Protein AF-A0A845ZPN3-F1 (afdb_monomer)

Solvent-accessible surface area (backbone atoms only — not comparable to full-atom values): 3534 Å² total; per-residue (Å²): 129,92,84,70,95,74,77,62,79,89,46,66,71,51,54,43,34,74,61,34,68,69,79,90,64,40,78,84,77,54,88,80,65,30,44,68,47,26,50,51,54,51,55,57,52,66,73,58,63,81,76,89,122

Mean predicted aligned error: 8.65 Å

Foldseek 3Di:
DDPDPDDDPVCVVVLLDFQDDDDPPCVVPPDDRSHPNVVVVVVVVVVPPPPPD

Radius of gyration: 14.18 Å; Cα contacts (8 Å, |Δi|>4): 31; chains: 1; bounding box: 44×29×26 Å

Sequence (53 aa):
ADTGRGIEPSQLDAIFESFYQEEDSLRRTVGGTGLGLAICQQSTRFGMIPMEW

Structure (mmCIF, N/CA/C/O backbone):
data_AF-A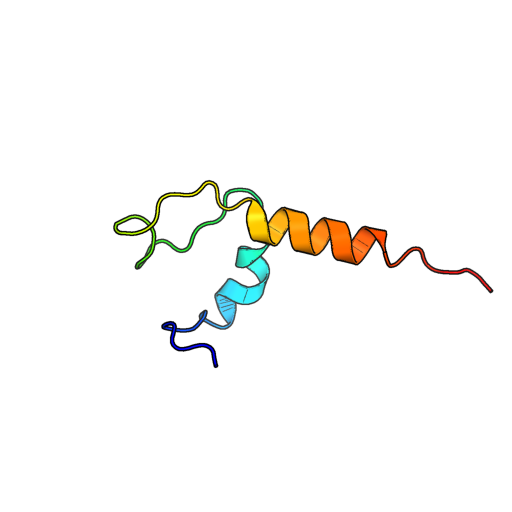0A845ZPN3-F1
#
_entry.id   AF-A0A845ZPN3-F1
#
loop_
_atom_site.group_PDB
_atom_site.id
_atom_site.type_symbol
_atom_site.label_atom_id
_atom_site.label_alt_id
_atom_site.label_comp_id
_atom_site.label_asym_id
_atom_site.label_entity_id
_atom_site.label_seq_id
_atom_site.pdbx_PDB_ins_code
_atom_site.Cartn_x
_atom_site.Cartn_y
_atom_site.Cartn_z
_atom_site.occupancy
_atom_site.B_iso_or_equiv
_atom_site.auth_seq_id
_ato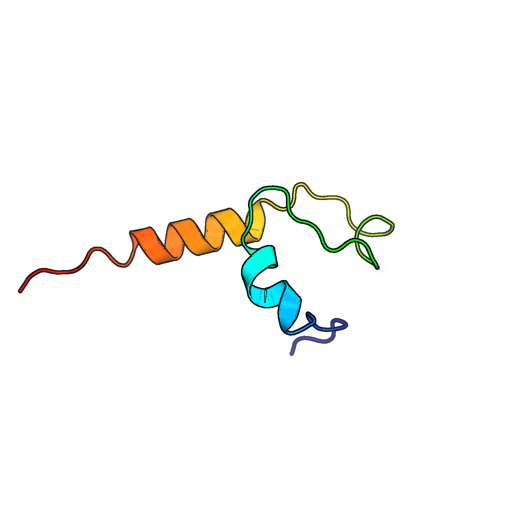m_site.auth_comp_id
_atom_site.auth_asym_id
_atom_site.auth_atom_id
_atom_site.pdbx_PDB_model_num
ATOM 1 N N . ALA A 1 1 ? 3.688 2.748 -19.915 1.00 61.72 1 ALA A N 1
ATOM 2 C CA . ALA A 1 1 ? 3.122 1.388 -19.950 1.00 61.72 1 ALA A CA 1
ATOM 3 C C . ALA A 1 1 ? 3.742 0.615 -18.801 1.00 61.72 1 ALA A C 1
ATOM 5 O O . ALA A 1 1 ? 4.934 0.797 -18.581 1.00 61.72 1 ALA A O 1
ATOM 6 N N . ASP A 1 2 ? 2.951 -0.149 -18.050 1.00 76.38 2 ASP A N 1
ATOM 7 C CA . ASP A 1 2 ? 3.498 -1.057 -17.039 1.00 76.38 2 ASP A CA 1
ATOM 8 C C . ASP A 1 2 ? 4.273 -2.174 -17.752 1.00 76.38 2 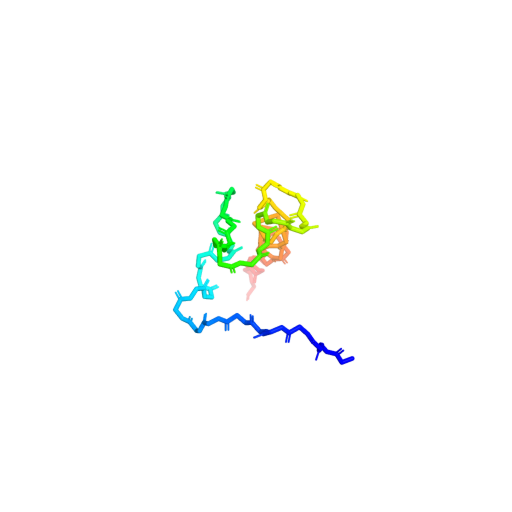ASP A C 1
ATOM 10 O O . ASP A 1 2 ? 3.782 -2.762 -18.716 1.00 76.38 2 ASP A O 1
ATOM 14 N N . THR A 1 3 ? 5.514 -2.393 -17.335 1.00 84.69 3 THR A N 1
ATOM 15 C CA . THR A 1 3 ? 6.405 -3.444 -17.849 1.00 84.69 3 THR A CA 1
ATOM 16 C C . THR A 1 3 ? 6.785 -4.434 -16.748 1.00 84.69 3 THR A C 1
ATOM 18 O O . THR A 1 3 ? 7.693 -5.242 -16.935 1.00 84.69 3 THR A O 1
ATOM 21 N N . GLY A 1 4 ? 6.152 -4.331 -15.576 1.00 75.06 4 GLY A N 1
ATOM 22 C CA . GLY A 1 4 ? 6.337 -5.251 -14.466 1.00 75.06 4 GLY A CA 1
ATOM 23 C C . GLY A 1 4 ? 5.696 -6.611 -14.733 1.00 75.06 4 GLY A C 1
ATOM 24 O O . GLY A 1 4 ? 4.925 -6.799 -15.670 1.00 75.06 4 GLY A O 1
ATOM 25 N N . ARG A 1 5 ? 5.995 -7.581 -13.866 1.00 79.00 5 ARG A N 1
ATOM 26 C CA . ARG A 1 5 ? 5.491 -8.962 -13.973 1.00 79.00 5 ARG A CA 1
ATOM 27 C C . ARG A 1 5 ? 3.973 -9.113 -13.747 1.00 79.00 5 ARG A C 1
ATOM 29 O O . ARG A 1 5 ? 3.466 -10.227 -13.814 1.00 79.00 5 ARG A O 1
ATOM 36 N N . GLY A 1 6 ? 3.265 -8.017 -13.468 1.00 80.88 6 GLY A N 1
ATOM 37 C CA . GLY A 1 6 ? 1.856 -8.018 -13.082 1.00 80.88 6 GLY A CA 1
ATOM 38 C C . GLY A 1 6 ? 1.615 -8.540 -11.662 1.00 80.88 6 GLY A C 1
ATOM 39 O O . GLY A 1 6 ? 2.548 -8.864 -10.924 1.00 80.88 6 GLY A O 1
ATOM 40 N N . ILE A 1 7 ? 0.340 -8.588 -11.279 1.00 83.94 7 ILE A N 1
ATOM 41 C CA . ILE A 1 7 ? -0.139 -9.117 -9.998 1.00 83.94 7 ILE A CA 1
ATOM 42 C C . ILE A 1 7 ? -1.102 -10.256 -10.322 1.00 83.94 7 ILE A C 1
ATOM 44 O O . ILE A 1 7 ? -1.954 -10.120 -11.202 1.00 83.94 7 ILE A O 1
ATOM 48 N N . GLU A 1 8 ? -0.938 -11.387 -9.644 1.00 86.88 8 GLU A N 1
ATOM 49 C CA . GLU A 1 8 ? -1.826 -12.531 -9.816 1.00 86.88 8 GLU A CA 1
ATOM 50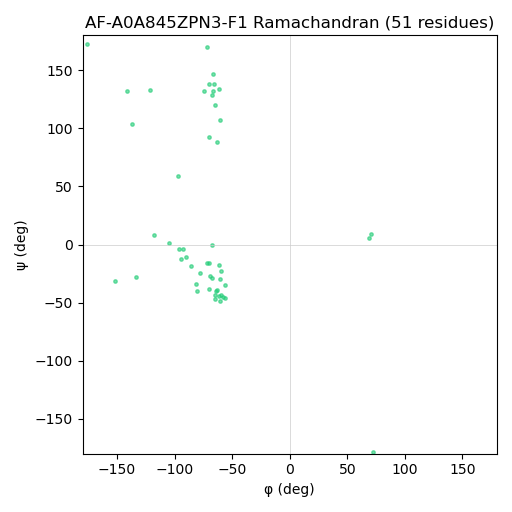 C C . GLU A 1 8 ? -3.244 -12.169 -9.311 1.00 86.88 8 GLU A C 1
ATOM 52 O O . GLU A 1 8 ? -3.366 -11.485 -8.291 1.00 86.88 8 GLU A O 1
ATOM 57 N N . PRO A 1 9 ? -4.327 -12.559 -10.018 1.00 86.88 9 PRO A N 1
ATOM 58 C CA . PRO A 1 9 ? -5.679 -12.105 -9.693 1.00 86.88 9 PRO A CA 1
ATOM 59 C C . PRO A 1 9 ? -6.129 -12.384 -8.256 1.00 86.88 9 PRO A C 1
ATOM 61 O O . PRO A 1 9 ? -6.831 -11.555 -7.682 1.00 86.88 9 PRO A O 1
ATOM 64 N N . SER A 1 10 ? -5.719 -13.505 -7.653 1.00 87.50 10 SER A N 1
ATOM 65 C CA . SER A 1 10 ? -6.076 -13.828 -6.265 1.00 87.50 10 SER A CA 1
ATOM 66 C C . SER A 1 10 ? -5.390 -12.930 -5.229 1.00 87.50 10 SER A C 1
ATOM 68 O O . SER A 1 10 ? -5.829 -12.859 -4.084 1.00 87.50 10 SER A O 1
ATOM 70 N N . GLN A 1 11 ? -4.341 -12.200 -5.618 1.00 85.50 11 GLN A N 1
ATOM 71 C CA . GLN A 1 11 ? -3.626 -11.265 -4.747 1.00 85.50 11 GLN A CA 1
ATOM 72 C C . GLN A 1 11 ? -4.220 -9.846 -4.794 1.00 85.50 11 GLN A C 1
ATOM 74 O O . GLN A 1 11 ? -3.840 -9.014 -3.973 1.00 85.50 11 GLN A O 1
ATOM 79 N N . LEU A 1 12 ? -5.136 -9.544 -5.726 1.00 86.69 12 LEU A N 1
ATOM 80 C CA . LEU A 1 12 ? -5.651 -8.184 -5.959 1.00 86.69 12 LEU A CA 1
ATOM 81 C C . LEU A 1 12 ? -6.351 -7.561 -4.747 1.00 86.69 12 LEU A C 1
ATOM 83 O O . LEU A 1 12 ? -6.312 -6.343 -4.595 1.00 86.69 12 LEU A O 1
ATOM 87 N N . ASP A 1 13 ? -6.963 -8.371 -3.887 1.00 87.31 13 ASP A N 1
ATOM 88 C CA . ASP A 1 13 ? -7.563 -7.874 -2.647 1.00 87.31 13 ASP A CA 1
ATOM 89 C C . ASP A 1 13 ? -6.497 -7.673 -1.560 1.00 87.31 13 ASP A C 1
ATOM 91 O O . ASP A 1 13 ? -6.483 -6.653 -0.866 1.00 87.31 13 ASP A O 1
ATOM 95 N N . ALA A 1 14 ? -5.545 -8.604 -1.471 1.00 87.69 14 ALA A N 1
ATOM 96 C CA . ALA A 1 14 ? -4.500 -8.611 -0.454 1.00 87.69 14 ALA A CA 1
ATOM 97 C C . ALA A 1 14 ? -3.473 -7.477 -0.630 1.00 87.69 14 ALA A C 1
ATOM 99 O O . ALA A 1 14 ? -2.924 -6.994 0.355 1.00 87.69 14 ALA A O 1
ATOM 100 N N . ILE A 1 15 ? -3.241 -6.976 -1.854 1.00 88.25 15 ILE A N 1
ATOM 101 C CA . ILE A 1 15 ? -2.261 -5.895 -2.102 1.00 88.25 15 ILE A CA 1
ATOM 102 C C . ILE A 1 15 ? -2.577 -4.581 -1.373 1.00 88.25 15 ILE A C 1
ATOM 104 O O . ILE A 1 15 ? -1.708 -3.716 -1.267 1.00 88.25 15 ILE A O 1
ATOM 108 N N . PHE A 1 16 ? -3.814 -4.409 -0.905 1.00 89.44 16 PHE A N 1
ATOM 109 C CA . PHE A 1 16 ? -4.246 -3.242 -0.139 1.00 89.44 16 PHE A CA 1
ATOM 110 C C . PHE A 1 16 ? -4.209 -3.465 1.375 1.00 89.44 16 PHE A C 1
ATOM 112 O O . PHE A 1 16 ? -4.475 -2.528 2.131 1.00 89.44 16 PHE A O 1
ATOM 119 N N . GLU A 1 17 ? -3.883 -4.673 1.834 1.00 88.06 17 GLU A N 1
ATOM 120 C CA . GLU A 1 17 ? -3.703 -4.951 3.252 1.00 88.06 17 GLU A CA 1
ATOM 121 C C . GLU A 1 17 ? -2.437 -4.269 3.782 1.00 88.06 17 GLU A C 1
ATOM 123 O O . GLU A 1 17 ? -1.371 -4.257 3.160 1.00 88.06 17 GLU A O 1
ATOM 128 N N . SER A 1 18 ? -2.541 -3.691 4.976 1.00 86.00 18 SER A N 1
ATOM 129 C CA . SER A 1 18 ? -1.393 -3.083 5.643 1.00 86.00 18 SER A CA 1
ATOM 130 C C . SER A 1 18 ? -0.312 -4.126 5.904 1.00 86.00 18 SER A C 1
ATOM 132 O O . SER A 1 18 ? -0.590 -5.194 6.443 1.00 86.00 18 SER A O 1
ATOM 134 N N . PHE A 1 19 ? 0.935 -3.776 5.594 1.00 84.94 19 PHE A N 1
ATOM 135 C CA . PHE A 1 19 ? 2.102 -4.653 5.745 1.00 84.94 19 PHE A CA 1
ATOM 136 C C . PHE A 1 19 ? 2.160 -5.848 4.796 1.00 84.94 19 PHE A C 1
ATOM 138 O O . PHE A 1 19 ? 3.099 -6.641 4.879 1.00 84.94 19 PHE A O 1
ATOM 145 N N . TYR A 1 20 ? 1.227 -5.944 3.851 1.00 85.06 20 TYR A N 1
ATOM 146 C CA . TYR A 1 20 ? 1.268 -6.980 2.842 1.00 85.06 20 TYR A CA 1
ATOM 147 C C . TYR A 1 20 ? 2.343 -6.686 1.788 1.00 85.06 20 TYR A C 1
ATOM 149 O O . TYR A 1 20 ? 2.465 -5.580 1.252 1.00 85.06 20 TYR A O 1
ATOM 157 N N . GLN A 1 21 ? 3.142 -7.708 1.493 1.00 78.12 21 GLN A N 1
ATOM 158 C CA . GLN A 1 21 ? 4.111 -7.723 0.408 1.00 78.12 21 GLN A CA 1
ATOM 159 C C . GLN A 1 21 ? 4.099 -9.101 -0.228 1.00 78.12 21 GLN A C 1
ATOM 161 O O . GLN A 1 21 ? 4.186 -10.108 0.472 1.00 78.12 21 GLN A O 1
ATOM 166 N N . GLU A 1 22 ? 4.034 -9.143 -1.553 1.00 73.06 22 GLU A N 1
ATOM 167 C CA . GLU A 1 22 ? 4.105 -10.404 -2.272 1.00 73.06 22 GLU A CA 1
ATOM 168 C C . GLU A 1 22 ? 5.504 -11.034 -2.111 1.00 73.06 22 GLU A C 1
ATOM 170 O O . GLU A 1 22 ? 6.538 -10.356 -2.187 1.00 73.06 22 GLU A O 1
ATOM 175 N N . GLU A 1 23 ? 5.525 -12.329 -1.782 1.00 68.12 23 GLU A N 1
ATOM 176 C CA . GLU A 1 23 ? 6.718 -13.008 -1.269 1.00 68.12 23 GLU A CA 1
ATOM 177 C C . GLU A 1 23 ? 7.742 -13.368 -2.362 1.00 68.12 23 GLU A C 1
ATOM 179 O O . GLU A 1 23 ? 8.938 -13.474 -2.081 1.00 68.12 23 GLU A O 1
ATOM 184 N N . ASP A 1 24 ? 7.295 -13.511 -3.610 1.00 59.53 24 ASP A N 1
ATOM 185 C CA . ASP A 1 24 ? 7.961 -14.317 -4.637 1.00 59.53 24 ASP A CA 1
ATOM 186 C C . ASP A 1 24 ? 8.947 -13.519 -5.514 1.00 59.53 24 ASP A C 1
ATOM 188 O O . ASP A 1 24 ? 9.660 -14.069 -6.351 1.00 59.53 24 ASP A O 1
ATOM 192 N N . SER A 1 25 ? 9.051 -12.198 -5.322 1.00 51.53 25 SER A N 1
ATOM 193 C CA . SER A 1 25 ? 10.029 -11.380 -6.068 1.00 51.53 25 SER A CA 1
ATOM 194 C C . SER A 1 25 ? 10.526 -10.118 -5.365 1.00 51.53 25 SER A C 1
ATOM 196 O O . SER A 1 25 ? 11.681 -9.733 -5.560 1.00 51.53 25 SER A O 1
ATOM 198 N N . LEU A 1 26 ? 9.710 -9.466 -4.529 1.00 54.81 26 LEU A N 1
ATOM 199 C CA . LEU A 1 26 ? 10.056 -8.138 -4.012 1.00 54.81 26 LEU A CA 1
ATOM 200 C C . LEU A 1 26 ? 11.020 -8.160 -2.820 1.00 54.81 26 LEU A C 1
ATOM 202 O O . LEU A 1 26 ? 11.888 -7.288 -2.733 1.00 54.81 26 LEU A O 1
ATOM 206 N N . ARG A 1 27 ? 10.941 -9.173 -1.939 1.00 51.91 27 ARG A N 1
ATOM 207 C CA . ARG A 1 27 ? 11.765 -9.235 -0.710 1.00 51.91 27 ARG A CA 1
ATOM 208 C C . ARG A 1 27 ? 13.273 -9.236 -0.988 1.00 51.91 27 ARG A C 1
ATOM 210 O O . ARG A 1 27 ? 14.045 -8.857 -0.112 1.00 51.91 27 ARG A O 1
ATOM 217 N N . ARG A 1 28 ? 13.707 -9.649 -2.188 1.00 54.16 28 ARG A N 1
ATOM 218 C CA . ARG A 1 28 ? 15.129 -9.721 -2.569 1.00 54.16 28 ARG A CA 1
ATOM 219 C C . ARG A 1 28 ? 15.671 -8.491 -3.303 1.00 54.16 28 ARG A C 1
ATOM 221 O O . ARG A 1 28 ? 16.888 -8.392 -3.431 1.00 54.16 28 ARG A O 1
ATOM 228 N N . THR A 1 29 ? 14.832 -7.564 -3.773 1.00 56.12 29 THR A N 1
ATOM 229 C CA . THR A 1 29 ? 15.300 -6.475 -4.659 1.00 56.12 29 THR A CA 1
ATOM 230 C C . THR A 1 29 ? 14.784 -5.090 -4.274 1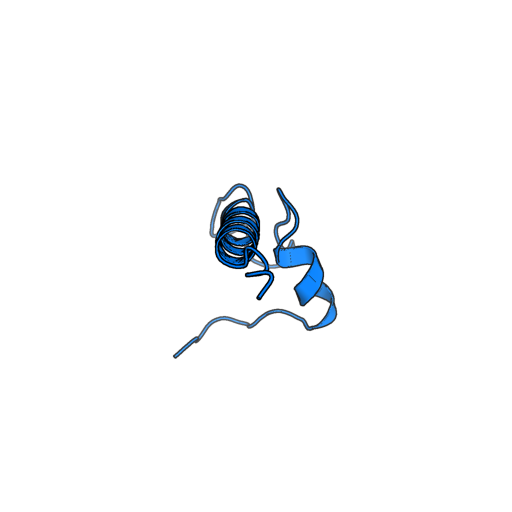.00 56.12 29 THR A C 1
ATOM 232 O O . THR A 1 29 ? 15.490 -4.111 -4.507 1.00 56.12 29 THR A O 1
ATOM 235 N N . VAL A 1 30 ? 13.609 -4.973 -3.644 1.00 61.09 30 VAL A N 1
ATOM 236 C CA . VAL A 1 30 ? 13.026 -3.675 -3.267 1.00 61.09 30 VAL A CA 1
ATOM 237 C C . VAL A 1 30 ? 12.445 -3.775 -1.857 1.00 61.09 30 VAL A C 1
ATOM 239 O O . VAL A 1 30 ? 11.388 -4.362 -1.641 1.00 61.09 30 VAL A O 1
ATOM 242 N N . 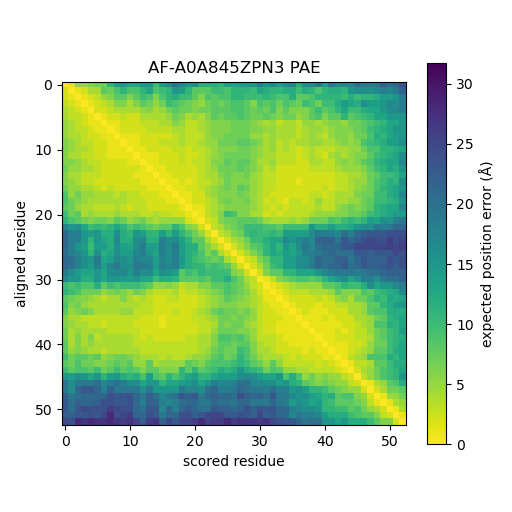GLY A 1 31 ? 13.156 -3.220 -0.874 1.00 65.94 31 GLY A N 1
ATOM 243 C CA . GLY A 1 31 ? 12.653 -3.103 0.496 1.00 65.94 31 GLY A CA 1
ATOM 244 C C . GLY A 1 31 ? 11.464 -2.139 0.586 1.00 65.94 31 GLY A C 1
ATOM 245 O O . GLY A 1 31 ? 11.400 -1.146 -0.136 1.00 65.94 31 GLY A O 1
ATOM 246 N N . GLY A 1 32 ? 10.524 -2.415 1.490 1.00 74.56 32 GLY A N 1
ATOM 247 C CA . GLY A 1 32 ? 9.356 -1.571 1.751 1.00 74.56 32 GLY A CA 1
ATOM 248 C C . GLY A 1 32 ? 8.522 -2.124 2.906 1.00 74.56 32 GLY A C 1
ATOM 249 O O . GLY A 1 32 ? 8.798 -3.217 3.388 1.00 74.56 32 GLY A O 1
ATOM 250 N N . THR A 1 33 ? 7.508 -1.385 3.351 1.00 81.56 33 THR A N 1
ATOM 251 C CA . THR A 1 33 ? 6.630 -1.791 4.466 1.00 81.56 33 THR A CA 1
ATOM 252 C C . THR A 1 33 ? 5.249 -2.255 4.016 1.00 81.56 33 THR A C 1
ATOM 254 O O . THR A 1 33 ? 4.420 -2.522 4.869 1.00 81.56 33 THR A O 1
ATOM 257 N N . GLY A 1 34 ? 4.952 -2.285 2.713 1.00 83.19 34 GLY A N 1
ATOM 258 C CA . GLY A 1 34 ? 3.619 -2.656 2.209 1.00 83.19 34 GLY A CA 1
ATOM 259 C C . GLY A 1 34 ? 2.511 -1.629 2.486 1.00 83.19 34 GLY A C 1
ATOM 260 O O . GLY A 1 34 ? 1.344 -1.908 2.259 1.00 83.19 34 GLY A O 1
ATOM 261 N N . LEU A 1 35 ? 2.836 -0.425 2.970 1.00 87.81 35 LEU A N 1
ATOM 262 C CA . LEU A 1 35 ? 1.818 0.558 3.377 1.00 87.81 35 LEU A CA 1
ATOM 263 C C . LEU A 1 35 ? 1.295 1.450 2.239 1.00 87.81 35 LEU A C 1
ATOM 265 O O . LEU A 1 35 ? 0.238 2.056 2.378 1.00 87.81 35 LEU A O 1
ATOM 269 N N . GLY A 1 36 ? 2.016 1.560 1.120 1.00 88.69 36 GLY A N 1
ATOM 270 C CA . GLY A 1 36 ? 1.698 2.536 0.068 1.00 88.69 36 GLY A CA 1
ATOM 271 C C . GLY A 1 36 ? 0.312 2.341 -0.556 1.00 88.69 36 GLY A C 1
ATOM 272 O O . GLY A 1 36 ? -0.464 3.290 -0.649 1.00 88.69 36 GLY A O 1
ATOM 273 N N . LEU A 1 37 ? -0.023 1.106 -0.939 1.00 88.38 37 LEU A N 1
ATOM 274 C CA . LEU A 1 37 ? -1.325 0.778 -1.528 1.00 88.38 37 LEU A CA 1
ATOM 275 C C . LEU A 1 37 ? -2.462 0.873 -0.503 1.00 88.38 37 LEU A C 1
ATOM 277 O O . LEU A 1 37 ? -3.526 1.399 -0.834 1.00 88.38 37 LEU A O 1
ATOM 281 N N . ALA A 1 38 ? -2.215 0.459 0.744 1.00 87.69 38 ALA A N 1
ATOM 282 C CA . ALA A 1 38 ? -3.168 0.598 1.844 1.00 87.69 38 ALA A CA 1
ATOM 283 C C . ALA A 1 38 ? -3.566 2.070 2.073 1.00 87.69 38 ALA A C 1
ATOM 285 O O . ALA A 1 38 ? -4.751 2.397 2.162 1.00 87.69 38 ALA A O 1
ATOM 286 N N . ILE A 1 39 ? -2.586 2.982 2.073 1.00 87.25 39 ILE A N 1
ATOM 287 C CA . ILE A 1 39 ? -2.832 4.427 2.196 1.00 87.25 39 ILE A CA 1
ATOM 288 C C . ILE A 1 39 ? -3.610 4.950 0.986 1.00 87.25 39 ILE A C 1
ATOM 290 O O . ILE A 1 39 ? -4.606 5.647 1.170 1.00 87.25 39 ILE A O 1
ATOM 294 N N . CYS A 1 40 ? -3.209 4.596 -0.241 1.00 88.25 40 CYS A N 1
ATOM 295 C CA . CYS A 1 40 ? -3.912 5.023 -1.454 1.00 88.25 40 CYS A CA 1
ATOM 296 C C . CYS A 1 40 ? -5.394 4.624 -1.435 1.00 88.25 40 CYS A C 1
ATOM 298 O O . CYS A 1 40 ? -6.251 5.465 -1.701 1.00 88.25 40 CYS A O 1
ATOM 300 N N . GLN A 1 41 ? -5.710 3.377 -1.066 1.00 87.25 41 GLN A N 1
ATOM 301 C CA . GLN A 1 41 ? -7.098 2.918 -0.960 1.00 87.25 41 GLN A CA 1
ATOM 302 C C . GLN A 1 41 ? -7.882 3.744 0.065 1.00 87.25 41 GLN A C 1
ATOM 304 O O . GLN A 1 41 ? -9.020 4.151 -0.187 1.00 87.25 41 GLN A O 1
ATOM 309 N N . GLN A 1 42 ? -7.267 4.018 1.215 1.00 86.19 42 GLN A N 1
ATOM 310 C CA . GLN A 1 42 ? -7.890 4.797 2.272 1.00 86.19 42 GLN A CA 1
ATOM 311 C C . GLN A 1 42 ? -8.140 6.245 1.823 1.00 86.19 42 GLN A C 1
ATOM 313 O O . GLN A 1 42 ? -9.243 6.757 2.008 1.00 86.19 42 GLN A O 1
ATOM 318 N N . SER A 1 43 ? -7.178 6.881 1.149 1.00 83.00 43 SER A N 1
ATOM 319 C CA . SER A 1 43 ? -7.327 8.229 0.588 1.00 83.00 43 SER A CA 1
ATOM 320 C C . SER A 1 43 ? -8.431 8.315 -0.470 1.00 83.00 43 SER A C 1
ATOM 322 O O . SER A 1 43 ? -9.243 9.238 -0.422 1.00 83.00 43 SER A O 1
ATOM 324 N N . THR A 1 44 ? -8.520 7.349 -1.391 1.00 84.06 44 THR A N 1
ATOM 325 C CA . THR A 1 44 ? -9.603 7.313 -2.390 1.00 84.06 44 THR A CA 1
ATOM 326 C C . THR A 1 44 ? -10.969 7.129 -1.730 1.00 84.06 44 THR A C 1
ATOM 328 O O . THR A 1 44 ? -11.924 7.808 -2.101 1.00 84.06 44 THR A O 1
ATOM 331 N N . ARG A 1 45 ? -11.062 6.276 -0.702 1.00 79.19 45 ARG A N 1
ATOM 332 C CA . ARG A 1 45 ? -12.297 6.075 0.070 1.00 79.19 45 ARG A CA 1
ATOM 333 C C . ARG A 1 45 ? -12.735 7.342 0.809 1.00 79.19 45 ARG A C 1
ATOM 335 O O . ARG A 1 45 ? -13.924 7.633 0.831 1.00 79.19 45 ARG A O 1
ATOM 342 N N . PHE A 1 46 ? -11.806 8.110 1.378 1.00 71.56 46 PHE A N 1
ATOM 343 C CA . PHE A 1 46 ? -12.124 9.374 2.055 1.00 71.56 46 PHE A CA 1
ATOM 344 C C . PHE A 1 46 ? -12.615 10.473 1.100 1.00 71.56 46 PHE A C 1
ATOM 346 O O . PHE A 1 46 ? -13.418 11.307 1.507 1.00 71.56 46 PHE A O 1
ATOM 353 N N . GLY A 1 47 ? -12.185 10.466 -0.166 1.00 64.69 47 GLY A N 1
ATOM 354 C CA . GLY A 1 47 ? -12.733 11.351 -1.202 1.00 64.69 47 GLY A CA 1
ATOM 355 C C . GLY A 1 47 ? -14.155 10.981 -1.647 1.0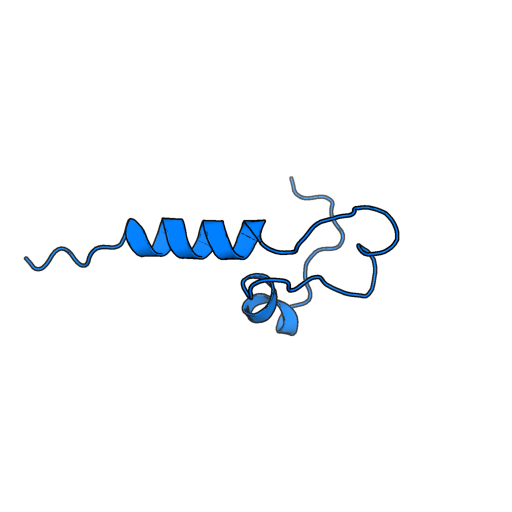0 64.69 47 GLY A C 1
ATOM 356 O O . GLY A 1 47 ? -14.840 11.800 -2.252 1.00 64.69 47 GLY A O 1
ATOM 357 N N . MET A 1 48 ? -14.613 9.770 -1.320 1.00 63.06 48 MET A N 1
ATOM 358 C CA . MET A 1 48 ? -15.977 9.292 -1.538 1.00 63.06 48 MET A CA 1
ATOM 359 C C . MET A 1 48 ? -16.802 9.447 -0.257 1.00 63.06 48 MET A C 1
ATOM 361 O O . MET A 1 48 ? -17.328 8.476 0.286 1.00 63.06 48 MET A O 1
ATOM 365 N N . ILE A 1 49 ? -16.919 10.676 0.246 1.00 68.25 49 ILE A N 1
ATOM 366 C CA . ILE A 1 49 ? -18.002 10.991 1.180 1.00 68.25 49 ILE A CA 1
ATOM 367 C C . ILE A 1 49 ? -19.291 10.841 0.360 1.00 68.25 49 ILE A C 1
ATOM 369 O O . ILE A 1 49 ? -19.400 11.505 -0.677 1.00 68.25 49 ILE A O 1
ATOM 373 N N . PRO A 1 50 ? -20.231 9.952 0.729 1.00 64.69 50 PRO A N 1
ATOM 374 C CA . PRO A 1 50 ? -21.507 9.878 0.038 1.00 64.69 50 PRO A CA 1
ATOM 375 C C . PRO A 1 50 ? -22.179 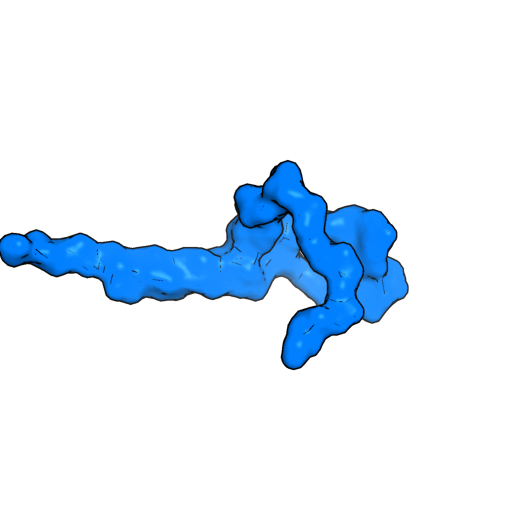11.239 0.201 1.00 64.69 50 PRO A C 1
ATOM 377 O O . PRO A 1 50 ? -22.586 11.614 1.296 1.00 64.69 50 PRO A O 1
ATOM 380 N N . MET A 1 51 ? -22.215 12.015 -0.882 1.00 67.19 51 M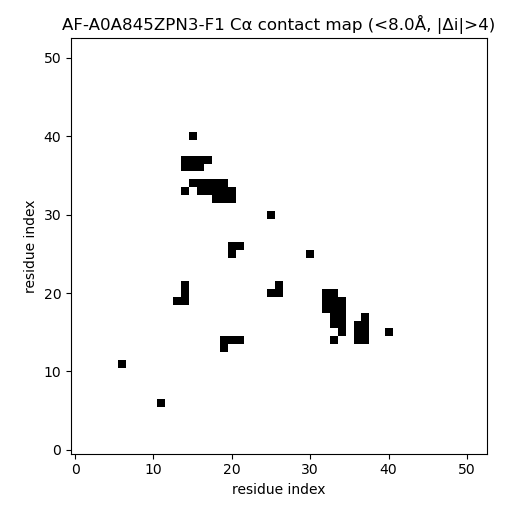ET A N 1
ATOM 381 C CA . MET A 1 51 ? -22.990 13.243 -0.937 1.00 67.19 51 MET A CA 1
ATOM 382 C C . MET A 1 51 ? -24.452 12.819 -0.949 1.00 67.19 51 MET A C 1
ATOM 384 O O . MET A 1 51 ? -25.001 12.477 -1.992 1.00 67.19 51 MET A O 1
ATOM 388 N N . GLU A 1 52 ? -25.031 12.761 0.243 1.00 69.19 52 GLU A N 1
ATOM 389 C CA . GLU A 1 52 ? -26.462 12.638 0.471 1.00 69.19 52 GLU A CA 1
ATOM 390 C C . GLU A 1 52 ? -27.174 13.878 -0.096 1.00 69.19 52 GLU A C 1
ATOM 392 O O . GLU A 1 52 ? -27.363 14.882 0.584 1.00 69.19 52 GLU A O 1
ATOM 397 N N . TRP A 1 53 ? -27.528 13.818 -1.380 1.00 60.34 53 TRP A N 1
ATOM 398 C CA . TRP A 1 53 ? -28.562 14.646 -2.000 1.00 60.34 53 TRP A CA 1
ATOM 399 C C . TRP A 1 53 ? -29.486 13.750 -2.816 1.00 60.34 53 TRP A C 1
ATOM 401 O O . TRP A 1 53 ? -28.963 12.966 -3.641 1.00 60.34 53 TRP A O 1
#

pLDDT: mean 76.65, std 11.72, range [51.53, 89.44]

Nearest PDB structures (foldseek):
  4cb0-assembly1_A  TM=8.650E-01  e=8.831E-02  Escherichia coli K-12
  4biz-assembly2_C  TM=8.653E-01  e=3.228E-01  Escherichia coli K-12
  4biu-assembly1_D  TM=7.753E-01  e=2.096E-01  Escherichia coli K-12

Secondary structure (DSSP, 8-state):
---S----GGGTTGGGSTT---TTTSTTT----SHHHHHHHHHHHHH------